Protein AF-A0A165MAW4-F1 (afdb_monomer_lite)

pLDDT: mean 75.44, std 17.98, range [33.66, 92.94]

Sequence (99 aa):
VAMHIKKLKVRPRKSMCSSRCDPFDSSNVSVIAPFETPCGPALQGMLNCMAAKGDVHALDACEGVTQELFDCMRHASIGKQRPRYTINYHLMKLQKLLK

Secondary structure (DSSP, 8-state):
-----S-----------SS---S---S------TTS-TTHHHHHHHHHHHHHHT-TT-SGGGHHHHHHHHHHHHH---PPPPPPP-HHHHHHHHHHH--

Radius of gyration: 21.62 Å; chains: 1; bounding box: 30×36×63 Å

Organism: NCBI:txid1314783

Foldseek 3Di:
DDDDDPAQADDDDQDQDPDDPDDDDDPDPPPDGLPCPQLNVLVVLQVVQCVVVVHPPPCVSSVVSVVVSVVSVVPPDNDDRDDGDPVSVVRRVVVVVVD

Structure (mmCIF, N/CA/C/O backbone):
data_AF-A0A165MAW4-F1
#
_entry.id   AF-A0A165MAW4-F1
#
loop_
_atom_site.group_PDB
_atom_site.id
_atom_site.type_symbol
_atom_site.label_atom_id
_atom_site.label_alt_id
_atom_site.label_comp_id
_atom_site.label_asym_id
_atom_site.label_entity_id
_atom_site.label_seq_id
_atom_site.pdbx_PDB_ins_code
_atom_site.Cartn_x
_atom_site.Cartn_y
_atom_site.Cartn_z
_atom_site.occupancy
_atom_site.B_iso_or_equiv
_atom_site.auth_seq_id
_atom_site.auth_comp_id
_atom_site.auth_asym_id
_atom_site.auth_atom_id
_atom_site.pdbx_PDB_model_num
ATOM 1 N N . VAL A 1 1 ? -2.993 23.117 36.952 1.00 47.25 1 VAL A N 1
ATOM 2 C CA . VAL A 1 1 ? -4.282 22.830 36.275 1.00 47.25 1 VAL A CA 1
ATOM 3 C C . VAL A 1 1 ? -4.368 21.330 36.043 1.00 47.25 1 VAL A C 1
ATOM 5 O O . VAL A 1 1 ? -3.572 20.809 35.274 1.00 47.25 1 VAL A O 1
ATOM 8 N N . ALA A 1 2 ? -5.246 20.619 36.754 1.00 61.50 2 ALA A N 1
ATOM 9 C CA . ALA A 1 2 ? -5.435 19.183 36.543 1.00 61.50 2 ALA A CA 1
ATOM 10 C C . ALA A 1 2 ? -6.275 18.966 35.274 1.00 61.50 2 ALA A C 1
ATOM 12 O O . ALA A 1 2 ? -7.396 19.467 35.175 1.00 61.50 2 ALA A O 1
ATOM 13 N N . MET A 1 3 ? -5.731 18.261 34.280 1.00 73.06 3 MET A N 1
ATOM 14 C CA . MET A 1 3 ? -6.479 17.940 33.064 1.00 73.06 3 MET A CA 1
ATOM 15 C C . MET A 1 3 ? -7.480 16.814 33.334 1.00 73.06 3 MET A C 1
ATOM 17 O O . MET A 1 3 ? -7.103 15.655 33.484 1.00 73.06 3 MET A O 1
ATOM 21 N N . HIS A 1 4 ? -8.772 17.146 33.346 1.00 76.50 4 HIS A N 1
ATOM 22 C CA . HIS A 1 4 ? -9.854 16.169 33.453 1.00 76.50 4 HIS A CA 1
ATOM 23 C C . HIS A 1 4 ? -10.273 15.657 32.062 1.00 76.50 4 HIS A C 1
ATOM 25 O O . HIS A 1 4 ? -10.984 16.334 31.308 1.00 76.50 4 HIS A O 1
ATOM 31 N N . ILE A 1 5 ? -9.873 14.430 31.718 1.00 80.81 5 ILE A N 1
ATOM 32 C CA . ILE A 1 5 ? -10.264 13.780 30.458 1.00 80.81 5 ILE A CA 1
ATOM 33 C C . ILE A 1 5 ? -11.681 13.203 30.598 1.00 80.81 5 ILE A C 1
ATOM 35 O O . ILE A 1 5 ? -11.909 12.223 31.303 1.00 80.81 5 ILE A O 1
ATOM 39 N N . LYS A 1 6 ? -12.652 13.791 29.882 1.00 81.06 6 LYS A N 1
ATOM 40 C CA . LYS A 1 6 ? -14.074 13.390 29.944 1.00 81.06 6 LYS A CA 1
ATOM 41 C C . LYS A 1 6 ? -14.338 11.989 29.367 1.00 81.06 6 LYS A C 1
ATOM 43 O O . LYS A 1 6 ? -15.173 11.264 29.901 1.00 81.06 6 LYS A O 1
ATOM 48 N N . LYS A 1 7 ? -13.642 11.588 28.295 1.00 83.94 7 LYS A N 1
ATOM 49 C CA . LYS A 1 7 ? -13.761 10.259 27.658 1.00 83.94 7 LYS A CA 1
ATOM 50 C C . LYS A 1 7 ? -12.399 9.782 27.153 1.00 83.94 7 LYS A C 1
ATOM 52 O O . LYS A 1 7 ? -11.867 10.363 26.209 1.00 83.94 7 LYS A O 1
ATOM 57 N N . LEU A 1 8 ? -11.862 8.718 27.747 1.00 88.06 8 LEU A N 1
ATOM 58 C CA . LEU A 1 8 ? -10.615 8.090 27.318 1.00 88.06 8 LEU A CA 1
ATOM 59 C C . LEU A 1 8 ? -10.886 7.239 26.071 1.00 88.06 8 LEU A C 1
ATOM 61 O O . LEU A 1 8 ? -11.416 6.131 26.150 1.00 88.06 8 LEU A O 1
ATOM 65 N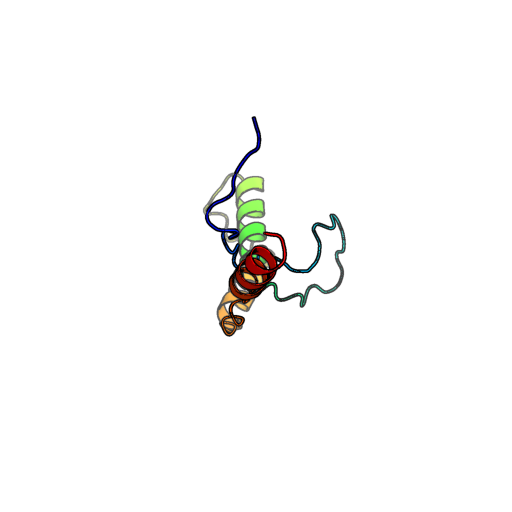 N . LYS A 1 9 ? -10.573 7.792 24.897 1.00 89.19 9 LYS A N 1
ATOM 66 C CA . LYS A 1 9 ? -10.765 7.142 23.598 1.00 89.19 9 LYS A CA 1
ATOM 67 C C . LYS A 1 9 ? -9.596 7.485 22.686 1.00 89.19 9 LYS A C 1
ATOM 69 O O . LYS A 1 9 ? -9.241 8.653 22.556 1.00 89.19 9 LYS A O 1
ATOM 74 N N . VAL A 1 10 ? -9.056 6.489 21.997 1.00 89.94 10 VAL A N 1
ATOM 75 C CA . VAL A 1 10 ? -8.109 6.700 20.898 1.00 89.94 10 VAL A CA 1
ATOM 76 C C . VAL A 1 10 ? -8.857 6.711 19.571 1.00 89.94 10 VAL A C 1
ATOM 78 O O . VAL A 1 10 ? -9.888 6.053 19.411 1.00 89.94 10 VAL A O 1
ATOM 81 N N . ARG A 1 11 ? -8.350 7.451 18.585 1.00 83.50 11 ARG A N 1
ATOM 82 C CA . ARG A 1 11 ? -8.812 7.309 17.200 1.00 83.50 11 ARG A CA 1
ATOM 83 C C . ARG A 1 11 ? -8.211 6.024 16.637 1.00 83.50 11 ARG A C 1
ATOM 85 O O . ARG A 1 11 ? -6.992 5.973 16.485 1.00 83.50 11 ARG A O 1
ATOM 92 N N . PRO A 1 12 ? -9.022 4.995 16.332 1.00 70.25 12 PRO A N 1
ATOM 93 C CA . PRO A 1 12 ? -8.500 3.757 15.802 1.00 70.25 12 PRO A CA 1
ATOM 94 C C . PRO A 1 12 ? -7.841 3.976 14.426 1.00 70.25 12 PRO A C 1
ATOM 96 O O . PRO A 1 12 ? -8.543 4.075 13.420 1.00 70.25 12 PRO A O 1
ATOM 99 N N . ARG A 1 13 ? -6.506 4.018 14.339 1.00 71.50 13 ARG A N 1
ATOM 100 C CA . ARG A 1 13 ? -5.809 3.730 13.077 1.00 71.50 13 ARG A CA 1
ATOM 101 C C . ARG A 1 13 ? -6.105 2.300 12.635 1.00 71.50 13 ARG A C 1
ATOM 103 O O . ARG A 1 13 ? -5.614 1.368 13.262 1.00 71.50 13 ARG A O 1
ATOM 110 N N . LYS A 1 14 ? -6.894 2.104 11.574 1.00 62.69 14 LYS A N 1
ATOM 111 C CA . LYS A 1 14 ? -6.969 0.808 10.865 1.00 62.69 14 LYS A CA 1
ATOM 112 C C . LYS A 1 14 ? -5.528 0.304 10.726 1.00 62.69 14 LYS A C 1
ATOM 114 O O . LYS A 1 14 ? -4.695 1.107 10.324 1.00 62.69 14 LYS A O 1
ATOM 119 N N . SER A 1 15 ? -5.214 -0.913 11.170 1.00 58.34 15 SER A N 1
ATOM 120 C CA . SER A 1 15 ? -3.825 -1.380 11.252 1.00 58.34 15 SER A CA 1
ATOM 121 C C . SER A 1 15 ? -3.159 -1.283 9.875 1.00 58.34 15 SER A C 1
ATOM 123 O O . SER A 1 15 ? -3.368 -2.149 9.028 1.00 58.34 15 SER A O 1
ATOM 125 N N . MET A 1 16 ? -2.405 -0.215 9.638 1.00 55.66 16 MET A N 1
ATOM 126 C CA . MET A 1 16 ? -1.408 -0.139 8.580 1.00 55.66 16 MET A CA 1
ATOM 127 C C . MET A 1 16 ? -0.190 -0.881 9.124 1.00 55.66 16 MET A C 1
ATOM 129 O O . MET A 1 16 ? 0.255 -0.546 10.215 1.00 55.66 16 MET A O 1
ATOM 133 N N . CYS A 1 17 ? 0.247 -1.920 8.411 1.00 50.22 17 CYS A N 1
ATOM 134 C CA . CYS A 1 17 ? 1.453 -2.720 8.651 1.00 50.22 17 CYS A CA 1
ATOM 135 C C . CYS A 1 17 ? 1.764 -3.084 10.113 1.00 50.22 17 CYS A C 1
ATOM 137 O O . CYS A 1 17 ? 2.368 -2.322 10.858 1.00 50.22 17 CYS A O 1
ATOM 139 N N . SER A 1 18 ? 1.440 -4.321 10.502 1.00 47.81 18 SER A N 1
ATOM 140 C CA . SER A 1 18 ? 1.925 -4.903 11.765 1.00 47.81 18 SER A CA 1
ATOM 141 C C . SER A 1 18 ? 3.291 -5.586 11.635 1.00 47.81 18 SER A C 1
ATOM 143 O O . SER A 1 18 ? 3.676 -6.345 12.519 1.00 47.81 18 SER A O 1
ATOM 145 N N . SER A 1 19 ? 4.043 -5.338 10.571 1.00 46.50 19 SER A N 1
ATOM 146 C CA . SER A 1 19 ? 5.415 -5.821 10.489 1.00 46.50 19 SER A CA 1
ATOM 147 C C . SER A 1 19 ? 6.253 -4.843 9.689 1.00 46.50 19 SER A C 1
ATOM 149 O O . SER A 1 19 ? 6.161 -4.801 8.469 1.00 46.50 19 SER A O 1
ATOM 151 N N . ARG A 1 20 ? 7.068 -4.106 10.447 1.00 41.88 20 ARG A N 1
ATOM 152 C CA . ARG A 1 20 ? 8.382 -3.593 10.064 1.00 41.88 20 ARG A CA 1
ATOM 153 C C . ARG A 1 20 ? 8.407 -2.457 9.044 1.00 41.88 20 ARG A C 1
ATOM 155 O O . ARG A 1 20 ? 8.411 -2.650 7.839 1.00 41.88 20 ARG A O 1
ATOM 162 N N . CYS A 1 21 ? 8.591 -1.253 9.581 1.00 33.66 21 CYS A N 1
ATOM 163 C CA . CYS A 1 21 ? 9.594 -0.361 9.019 1.00 33.66 21 CYS A CA 1
ATOM 164 C C . CYS A 1 21 ? 10.969 -1.016 9.254 1.00 33.66 21 CYS A C 1
ATOM 166 O O . CYS A 1 21 ? 11.605 -0.701 10.252 1.00 33.66 21 CYS A O 1
ATOM 168 N N . ASP A 1 22 ? 11.388 -1.952 8.403 1.00 35.72 22 ASP A N 1
ATOM 169 C CA . ASP A 1 22 ? 12.798 -2.337 8.306 1.00 35.72 22 ASP A CA 1
ATOM 170 C C . ASP A 1 22 ? 13.269 -1.966 6.891 1.00 35.72 22 ASP A C 1
ATOM 172 O O . ASP A 1 22 ? 12.678 -2.423 5.909 1.00 35.72 22 ASP A O 1
ATOM 176 N N . PRO A 1 23 ? 14.273 -1.086 6.750 1.00 39.78 23 PRO A N 1
ATOM 177 C CA . PRO A 1 23 ? 14.929 -0.863 5.475 1.00 39.78 23 PRO A CA 1
ATOM 178 C C . PRO A 1 23 ? 15.822 -2.082 5.204 1.00 39.78 23 PRO A C 1
ATOM 180 O O . PRO A 1 23 ? 16.664 -2.398 6.035 1.00 39.78 23 PRO A O 1
ATOM 183 N N . PHE A 1 24 ? 15.649 -2.734 4.050 1.00 43.88 24 PHE A N 1
ATOM 184 C CA . PHE A 1 24 ? 16.376 -3.934 3.598 1.00 43.88 24 PHE A CA 1
ATOM 185 C C . PHE A 1 24 ? 16.000 -5.265 4.276 1.00 43.88 24 PHE A C 1
ATOM 187 O O . PHE A 1 24 ? 16.679 -5.732 5.182 1.00 43.88 24 PHE A O 1
ATOM 194 N N . ASP A 1 25 ? 15.026 -5.977 3.705 1.00 34.44 25 ASP A N 1
ATOM 195 C CA . ASP A 1 25 ? 15.209 -7.418 3.500 1.00 34.44 25 ASP A CA 1
ATOM 196 C C . ASP A 1 25 ? 14.618 -7.811 2.140 1.00 34.44 25 ASP A C 1
ATOM 198 O O . ASP A 1 25 ? 13.435 -7.612 1.865 1.00 34.44 25 ASP A O 1
ATOM 202 N N . SER A 1 26 ? 15.498 -8.270 1.254 1.00 52.16 26 SER A N 1
ATOM 203 C CA . SER A 1 26 ? 15.271 -8.423 -0.184 1.00 52.16 26 SER A CA 1
ATOM 204 C C . SER A 1 26 ? 14.998 -9.871 -0.589 1.00 52.16 26 SER A C 1
ATOM 206 O O . SER A 1 26 ? 15.200 -10.228 -1.747 1.00 52.16 26 SER A O 1
ATOM 208 N N . SER A 1 27 ? 14.552 -10.727 0.330 1.00 48.28 27 SER A N 1
ATOM 209 C CA . SER A 1 27 ? 14.369 -12.148 0.024 1.00 48.28 27 SER A CA 1
ATOM 210 C C . SER A 1 27 ? 13.037 -12.656 0.574 1.00 48.28 27 SER A C 1
ATOM 212 O O . SER A 1 27 ? 12.915 -12.966 1.753 1.00 48.28 27 SER A O 1
ATOM 214 N N . ASN A 1 28 ? 12.044 -12.776 -0.314 1.00 54.94 28 ASN A N 1
ATOM 215 C CA . ASN A 1 28 ? 10.730 -13.408 -0.107 1.00 54.94 28 ASN A CA 1
ATOM 216 C C . ASN A 1 28 ? 9.703 -12.632 0.737 1.00 54.94 28 ASN A C 1
ATOM 218 O O . ASN A 1 28 ? 9.287 -13.063 1.813 1.00 54.94 28 ASN A O 1
ATOM 222 N N . VAL A 1 29 ? 9.177 -11.529 0.195 1.00 46.72 29 VAL A N 1
ATOM 223 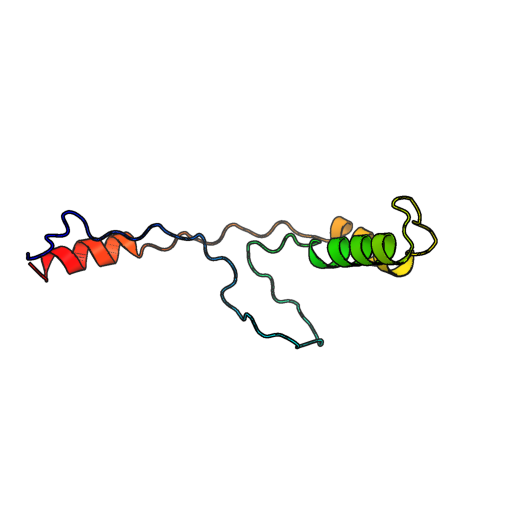C CA . VAL A 1 29 ? 7.980 -10.873 0.746 1.00 46.72 29 VAL A CA 1
ATOM 224 C C . VAL A 1 29 ? 6.717 -11.496 0.148 1.00 46.72 29 VAL A C 1
ATOM 226 O O . VAL A 1 29 ? 6.097 -10.984 -0.775 1.00 46.72 29 VAL A O 1
ATOM 229 N N . SER A 1 30 ? 6.278 -12.599 0.749 1.00 41.97 30 SER A N 1
ATOM 230 C CA . SER A 1 30 ? 4.851 -12.922 0.860 1.00 41.97 30 SER A CA 1
ATOM 231 C C . SER A 1 30 ? 4.314 -12.386 2.195 1.00 41.97 30 SER A C 1
ATOM 233 O O . SER A 1 30 ? 3.669 -13.103 2.961 1.00 41.97 30 SER A O 1
ATOM 235 N N . VAL A 1 31 ? 4.624 -11.124 2.517 1.00 43.00 31 VAL A N 1
ATOM 236 C CA . VAL A 1 31 ? 4.089 -10.428 3.695 1.00 43.00 31 VAL A CA 1
ATOM 237 C C . VAL A 1 31 ? 2.919 -9.579 3.230 1.00 43.00 31 VAL A C 1
ATOM 239 O O . VAL A 1 31 ? 3.057 -8.416 2.876 1.00 43.00 31 VAL A O 1
ATOM 242 N N . ILE A 1 32 ? 1.732 -10.180 3.222 1.00 43.22 32 ILE A N 1
ATOM 243 C CA . ILE A 1 32 ? 0.493 -9.472 2.905 1.00 43.22 32 ILE A CA 1
ATOM 244 C C . ILE A 1 32 ? 0.134 -8.583 4.105 1.00 43.22 32 ILE A C 1
ATOM 246 O O . ILE A 1 32 ? -0.579 -8.979 5.042 1.00 43.22 32 ILE A O 1
ATOM 250 N N . ALA A 1 33 ? 0.643 -7.353 4.087 1.00 46.06 33 ALA A N 1
ATOM 251 C CA . ALA A 1 33 ? 0.061 -6.261 4.845 1.00 46.06 33 ALA A CA 1
ATOM 252 C C . ALA A 1 33 ? -1.358 -5.984 4.301 1.00 46.06 33 ALA A C 1
ATOM 254 O O . ALA A 1 33 ? -1.566 -5.929 3.095 1.00 46.06 33 ALA A O 1
ATOM 255 N N . PRO A 1 34 ? -2.375 -5.783 5.158 1.00 46.91 34 PRO A N 1
ATOM 256 C CA . PRO A 1 34 ? -3.785 -5.732 4.746 1.00 46.91 34 PRO A CA 1
ATOM 257 C C . PRO A 1 34 ? -4.189 -4.445 3.999 1.00 46.91 34 PRO A C 1
ATOM 259 O O . PRO A 1 34 ? -5.373 -4.234 3.752 1.00 46.91 34 PRO A O 1
ATOM 262 N N . PHE A 1 35 ? -3.227 -3.570 3.693 1.00 48.59 35 PHE A N 1
ATOM 263 C CA . PHE A 1 35 ? -3.424 -2.315 2.963 1.00 48.59 35 PHE A CA 1
ATOM 264 C C . PHE A 1 35 ? -2.350 -2.056 1.907 1.00 48.59 35 PHE A C 1
ATOM 266 O O . PHE A 1 35 ? -2.410 -1.020 1.249 1.00 48.59 35 PHE A O 1
ATOM 273 N N . GLU A 1 36 ? -1.386 -2.959 1.736 1.00 59.31 36 GLU A N 1
ATOM 274 C CA . GLU A 1 36 ? -0.523 -2.883 0.567 1.00 59.31 36 GLU A CA 1
ATOM 275 C C . GLU A 1 36 ? -1.384 -3.346 -0.600 1.00 59.31 36 GLU A C 1
ATOM 277 O O . GLU A 1 36 ? -1.932 -4.453 -0.587 1.00 59.31 36 GLU A O 1
ATOM 282 N N . THR A 1 37 ? -1.651 -2.439 -1.540 1.00 70.75 37 THR A N 1
ATOM 283 C CA . THR A 1 37 ? -2.329 -2.827 -2.771 1.00 70.75 37 THR A CA 1
ATOM 284 C C . THR A 1 37 ? -1.519 -3.979 -3.353 1.00 70.75 37 THR A C 1
ATOM 286 O O . THR A 1 37 ? -0.294 -3.872 -3.408 1.00 70.75 37 THR A O 1
ATOM 289 N N . PRO A 1 38 ? -2.153 -5.095 -3.745 1.00 78.19 38 PRO A N 1
ATOM 290 C CA . PRO A 1 38 ? -1.424 -6.318 -4.080 1.00 78.19 38 PRO A CA 1
ATOM 291 C C . PRO A 1 38 ? -0.368 -6.081 -5.167 1.00 78.19 38 PRO A C 1
ATOM 293 O O . PRO A 1 38 ? 0.670 -6.726 -5.160 1.00 78.19 38 PRO A O 1
ATOM 296 N N . CYS A 1 39 ? -0.601 -5.089 -6.031 1.00 88.25 39 CYS A N 1
ATOM 297 C CA . CYS A 1 39 ? 0.304 -4.690 -7.105 1.00 88.25 39 CYS A CA 1
ATOM 298 C C . CYS A 1 39 ? 0.972 -3.328 -6.899 1.00 88.25 39 CYS A C 1
ATOM 300 O O . CYS A 1 39 ? 1.533 -2.778 -7.839 1.00 88.25 39 CYS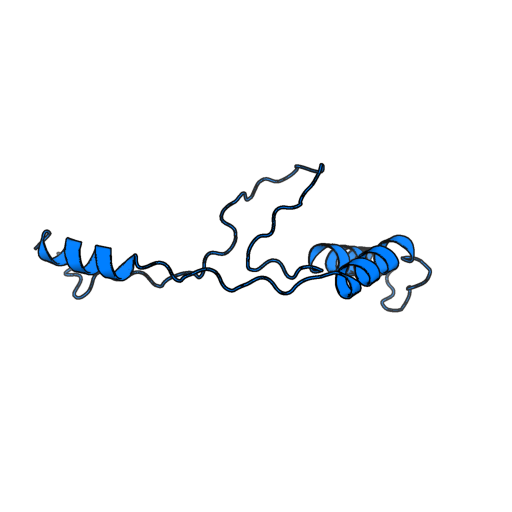 A O 1
ATOM 302 N N . GLY A 1 40 ? 0.922 -2.772 -5.686 1.00 86.62 40 GLY A N 1
ATOM 303 C CA . GLY A 1 40 ? 1.590 -1.519 -5.333 1.00 86.62 40 GLY A CA 1
ATOM 304 C C . GLY A 1 40 ? 3.099 -1.546 -5.599 1.00 86.62 40 GLY A C 1
ATOM 305 O O . GLY A 1 40 ? 3.578 -0.649 -6.291 1.00 86.62 40 GLY A O 1
ATOM 306 N N . PRO A 1 41 ? 3.837 -2.577 -5.145 1.00 87.38 41 PRO A N 1
ATOM 307 C CA . PRO A 1 41 ? 5.279 -2.671 -5.379 1.00 87.38 41 PRO A CA 1
ATOM 308 C C . PRO A 1 41 ? 5.647 -2.801 -6.864 1.00 87.38 41 PRO A C 1
ATOM 310 O O . PRO A 1 41 ? 6.503 -2.064 -7.348 1.00 87.38 41 PRO A O 1
ATOM 313 N N . ALA A 1 42 ? 4.956 -3.673 -7.609 1.00 88.06 42 ALA A N 1
ATOM 314 C CA . ALA A 1 42 ? 5.188 -3.853 -9.046 1.00 88.06 42 ALA A CA 1
ATOM 315 C C . ALA A 1 42 ? 4.867 -2.574 -9.843 1.00 88.06 42 ALA A C 1
ATOM 317 O O . ALA A 1 42 ? 5.610 -2.178 -10.741 1.00 88.06 42 ALA A O 1
ATOM 318 N N . LEU A 1 43 ? 3.803 -1.860 -9.459 1.00 90.19 43 LEU A N 1
ATOM 319 C CA . LEU A 1 43 ? 3.451 -0.575 -10.060 1.00 90.19 43 LEU A CA 1
ATOM 320 C C . LEU A 1 43 ? 4.509 0.490 -9.759 1.00 90.19 43 LEU A C 1
ATOM 322 O O . LEU A 1 43 ? 4.899 1.237 -10.652 1.00 90.19 43 LEU A O 1
ATOM 326 N N . GLN A 1 44 ? 4.999 0.557 -8.521 1.00 90.75 44 GLN A N 1
ATOM 327 C CA . GLN A 1 44 ? 6.074 1.474 -8.153 1.00 90.75 44 GLN A CA 1
ATOM 328 C C . GLN A 1 44 ? 7.356 1.177 -8.941 1.00 90.75 44 GLN A C 1
ATOM 330 O O . GLN A 1 44 ? 8.015 2.111 -9.396 1.00 90.75 44 GLN A O 1
ATOM 335 N N . GLY A 1 45 ? 7.678 -0.099 -9.165 1.00 90.12 45 GLY A N 1
ATOM 336 C CA . GLY A 1 45 ? 8.776 -0.506 -10.042 1.00 90.12 45 GLY A CA 1
ATOM 337 C C . GLY A 1 45 ? 8.621 0.047 -11.461 1.00 90.12 45 GLY A C 1
ATOM 338 O O . GLY A 1 45 ? 9.553 0.650 -11.995 1.00 90.12 45 GLY A O 1
ATOM 339 N N . MET A 1 46 ? 7.432 -0.094 -12.052 1.00 90.81 46 MET A N 1
ATOM 340 C CA . MET A 1 46 ? 7.145 0.423 -13.394 1.00 90.81 46 MET A CA 1
ATOM 341 C C . MET A 1 46 ? 7.284 1.953 -13.446 1.00 90.81 46 MET A C 1
ATOM 343 O O . MET A 1 46 ? 7.925 2.488 -14.351 1.00 90.81 46 MET A O 1
ATOM 347 N N . LEU A 1 47 ? 6.742 2.660 -12.448 1.00 91.25 47 LEU A N 1
ATOM 348 C CA . LEU A 1 47 ? 6.856 4.119 -12.333 1.00 91.25 47 LEU A CA 1
ATOM 349 C C . LEU A 1 47 ? 8.315 4.571 -12.201 1.00 91.25 47 LEU A C 1
ATOM 351 O O . LEU A 1 47 ? 8.714 5.543 -12.840 1.00 91.25 47 LEU A O 1
ATOM 355 N N . ASN A 1 48 ? 9.125 3.850 -11.424 1.00 91.56 48 ASN A N 1
ATOM 356 C CA . ASN A 1 48 ? 10.550 4.137 -11.281 1.00 91.56 48 ASN A CA 1
ATOM 357 C C . ASN A 1 48 ? 11.303 3.942 -12.604 1.00 91.56 48 ASN A C 1
ATOM 359 O O . ASN A 1 48 ? 12.178 4.742 -12.929 1.00 91.56 48 ASN A O 1
ATOM 363 N N . CYS A 1 49 ? 10.954 2.916 -13.385 1.00 92.12 49 CYS A N 1
ATOM 364 C CA . CYS A 1 49 ? 11.562 2.684 -14.692 1.00 92.12 49 CYS A CA 1
ATOM 365 C C . CYS A 1 49 ? 11.204 3.791 -15.700 1.00 92.12 49 CYS A C 1
ATOM 367 O O . CYS A 1 49 ? 12.093 4.336 -16.357 1.00 92.12 49 CYS A O 1
ATOM 369 N N . MET A 1 50 ? 9.934 4.206 -15.751 1.00 92.19 50 MET A N 1
ATOM 370 C CA . MET A 1 50 ? 9.498 5.336 -16.585 1.00 92.19 50 MET A CA 1
ATOM 371 C C . MET A 1 50 ? 10.166 6.650 -16.160 1.00 92.19 50 MET A C 1
ATOM 373 O O . MET A 1 50 ? 10.618 7.422 -17.004 1.00 92.19 50 MET A O 1
ATOM 377 N N . ALA A 1 51 ? 10.320 6.875 -14.851 1.00 92.94 51 ALA A N 1
ATOM 378 C CA . ALA A 1 51 ? 11.040 8.031 -14.326 1.00 92.94 51 ALA A CA 1
ATOM 379 C C . ALA A 1 51 ? 12.531 8.011 -14.706 1.00 92.94 51 ALA A C 1
ATOM 381 O O . ALA A 1 51 ? 13.074 9.043 -15.090 1.00 92.94 51 ALA A O 1
ATOM 382 N N . ALA A 1 52 ? 13.183 6.845 -14.652 1.00 91.62 52 ALA A N 1
ATOM 383 C CA . ALA A 1 52 ? 14.585 6.691 -15.043 1.00 91.62 52 ALA A CA 1
ATOM 384 C C . ALA A 1 52 ? 14.812 6.899 -16.551 1.00 91.62 52 ALA A C 1
ATOM 386 O O . ALA A 1 52 ? 15.880 7.357 -16.953 1.00 91.62 52 ALA A O 1
ATOM 387 N N . LYS A 1 53 ? 13.820 6.569 -17.387 1.00 90.56 53 LYS A N 1
ATOM 388 C CA . LYS A 1 53 ? 13.861 6.794 -18.841 1.00 90.56 53 LYS A CA 1
ATOM 389 C C . LYS A 1 53 ? 13.420 8.201 -19.248 1.00 90.56 53 LYS A C 1
ATOM 391 O O . LYS A 1 53 ? 13.776 8.642 -20.335 1.00 90.56 53 LYS A O 1
ATOM 396 N N . GLY A 1 54 ? 12.693 8.903 -18.379 1.00 88.75 54 GLY A N 1
ATOM 397 C CA . GLY A 1 54 ? 12.159 10.237 -18.651 1.00 88.75 54 GLY A CA 1
ATOM 398 C C . GLY A 1 54 ? 10.947 10.239 -19.585 1.00 88.75 54 GLY A C 1
ATOM 399 O O . GLY A 1 54 ? 10.603 11.290 -20.117 1.00 88.75 54 GLY A O 1
ATOM 400 N N . ASP A 1 55 ? 10.303 9.088 -19.783 1.00 86.31 55 ASP A N 1
ATOM 401 C CA . ASP A 1 55 ? 9.157 8.936 -20.677 1.00 86.31 55 ASP A CA 1
ATOM 402 C C . ASP A 1 55 ? 8.102 8.019 -20.043 1.00 86.31 55 ASP A C 1
ATOM 404 O O . ASP A 1 55 ? 8.395 6.917 -19.574 1.00 86.31 55 ASP A O 1
ATOM 408 N N . VAL A 1 56 ? 6.858 8.499 -20.023 1.00 83.62 56 VAL A N 1
ATOM 409 C CA . VAL A 1 56 ? 5.690 7.812 -19.450 1.00 83.62 56 VAL A CA 1
ATOM 410 C C . VAL A 1 56 ? 5.140 6.753 -20.417 1.00 83.62 56 VAL A C 1
ATOM 412 O O . VAL A 1 56 ? 4.351 5.898 -20.021 1.00 83.62 56 VAL A O 1
ATOM 415 N N . HIS A 1 57 ? 5.568 6.775 -21.682 1.00 84.62 57 HIS A N 1
ATOM 416 C CA . HIS A 1 57 ? 5.140 5.829 -22.712 1.00 84.62 57 HIS A CA 1
ATOM 417 C C . HIS A 1 57 ? 6.196 4.772 -23.062 1.00 84.62 57 HIS A C 1
ATOM 419 O O . HIS A 1 57 ? 5.964 3.950 -23.948 1.00 84.62 57 HIS A O 1
ATOM 425 N N . ALA A 1 58 ? 7.323 4.730 -22.346 1.00 82.12 58 ALA A N 1
ATOM 426 C CA . ALA A 1 58 ? 8.402 3.772 -22.579 1.00 82.12 58 ALA A CA 1
ATOM 427 C C . ALA A 1 58 ? 8.085 2.366 -22.025 1.00 82.12 58 ALA A C 1
ATOM 429 O O . ALA A 1 58 ? 8.770 1.860 -21.136 1.00 82.12 58 ALA A O 1
ATOM 430 N N . LEU A 1 59 ? 7.041 1.726 -22.561 1.00 83.12 59 LEU A N 1
ATOM 431 C CA . LEU A 1 59 ? 6.633 0.364 -22.195 1.00 83.12 59 LEU A CA 1
ATOM 432 C C . LEU A 1 59 ? 7.697 -0.670 -22.584 1.00 83.12 59 LEU A C 1
ATOM 434 O O . LEU A 1 59 ? 8.032 -1.533 -21.776 1.00 83.12 59 LEU A O 1
ATOM 438 N N . ASP A 1 60 ? 8.285 -0.520 -23.771 1.00 86.12 60 ASP A N 1
ATOM 439 C CA . ASP A 1 60 ? 9.281 -1.456 -24.309 1.00 86.12 60 ASP A CA 1
ATOM 440 C C . ASP A 1 60 ? 10.601 -1.405 -23.526 1.00 86.12 60 ASP A C 1
ATOM 442 O O . ASP A 1 60 ? 11.283 -2.408 -23.341 1.00 86.12 60 ASP A O 1
ATOM 446 N N . ALA A 1 61 ? 10.960 -0.231 -22.999 1.00 86.88 61 ALA A N 1
ATOM 447 C CA . ALA A 1 61 ? 12.179 -0.060 -22.210 1.00 86.88 61 ALA A CA 1
ATOM 448 C C . ALA A 1 61 ? 12.059 -0.622 -20.781 1.00 86.88 61 ALA A C 1
ATOM 450 O O . ALA A 1 61 ? 13.072 -0.745 -20.089 1.00 86.88 61 ALA A O 1
ATOM 451 N N . CYS A 1 62 ? 10.834 -0.928 -20.347 1.00 90.00 62 CYS A N 1
ATOM 452 C CA . CYS A 1 62 ? 10.488 -1.377 -19.003 1.00 90.00 62 CYS A CA 1
ATOM 453 C C . CYS A 1 62 ? 9.770 -2.739 -19.011 1.00 90.00 62 CYS A C 1
ATOM 455 O O . CYS A 1 62 ? 9.110 -3.075 -18.028 1.00 90.00 62 CYS A O 1
ATOM 457 N N . GLU A 1 63 ? 9.910 -3.522 -20.089 1.00 89.88 63 GLU A N 1
ATOM 458 C CA . GLU A 1 63 ? 9.143 -4.749 -20.349 1.00 89.88 63 GLU A CA 1
ATOM 459 C C . GLU A 1 63 ? 9.175 -5.761 -19.190 1.00 89.88 63 GLU A C 1
ATOM 461 O O . GLU A 1 63 ? 8.143 -6.300 -18.800 1.00 89.88 63 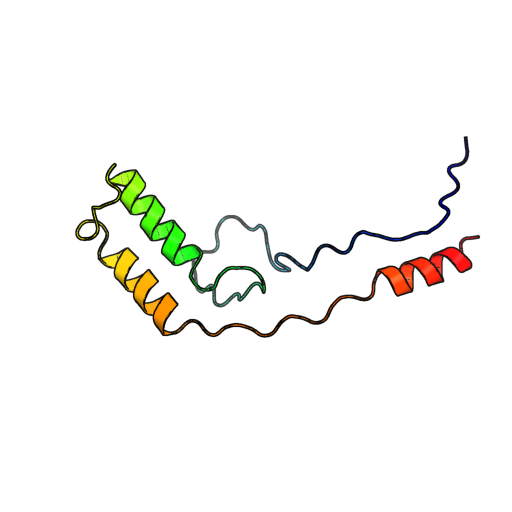GLU A O 1
ATOM 466 N N . GLY A 1 64 ? 10.341 -5.982 -18.575 1.00 89.00 64 GLY A N 1
ATOM 467 C CA . GLY A 1 64 ? 10.447 -6.916 -17.448 1.00 89.00 64 GLY A CA 1
ATOM 468 C C . GLY A 1 64 ? 9.570 -6.511 -16.258 1.00 89.00 64 GLY A C 1
ATOM 469 O O . GLY A 1 64 ? 8.867 -7.336 -15.683 1.00 89.00 64 GLY A O 1
ATOM 470 N N . VAL A 1 65 ? 9.533 -5.216 -15.934 1.00 89.94 65 VAL A N 1
ATOM 471 C CA . VAL A 1 65 ? 8.762 -4.700 -14.792 1.00 89.94 65 VAL A CA 1
ATOM 472 C C . VAL A 1 65 ? 7.271 -4.578 -15.129 1.00 89.94 65 VAL A C 1
ATOM 474 O O . VAL A 1 65 ? 6.414 -4.714 -14.252 1.00 89.94 65 VAL A O 1
ATOM 477 N N . THR A 1 66 ? 6.926 -4.348 -16.400 1.00 89.56 66 THR A N 1
ATOM 478 C CA . THR A 1 66 ? 5.523 -4.326 -16.842 1.00 89.56 66 THR A CA 1
ATOM 479 C C . THR A 1 66 ? 4.908 -5.725 -16.848 1.00 89.56 66 THR A C 1
ATOM 481 O O . THR A 1 66 ? 3.742 -5.858 -16.469 1.00 89.56 66 THR A O 1
ATOM 484 N N . GLN A 1 67 ? 5.674 -6.765 -17.194 1.00 91.56 67 GLN A N 1
ATOM 485 C CA . GLN A 1 67 ? 5.227 -8.160 -17.101 1.00 91.56 67 GLN A CA 1
ATOM 486 C C . GLN A 1 67 ? 4.936 -8.562 -15.649 1.00 91.56 67 GLN A C 1
ATOM 488 O O . GLN A 1 67 ? 3.861 -9.088 -15.367 1.00 91.56 67 GLN A O 1
ATOM 493 N N . GLU A 1 68 ? 5.813 -8.212 -14.706 1.00 89.50 68 GLU A N 1
ATOM 494 C CA . GLU A 1 68 ? 5.585 -8.464 -13.274 1.00 89.50 68 GLU A CA 1
ATOM 495 C C . GLU A 1 68 ? 4.314 -7.775 -12.749 1.00 89.50 68 GLU A C 1
ATOM 497 O O . GLU A 1 68 ? 3.534 -8.361 -11.988 1.00 89.50 68 GLU A O 1
ATOM 502 N N . LEU A 1 69 ? 4.062 -6.533 -13.177 1.00 89.56 69 LEU A N 1
ATOM 503 C CA . LEU A 1 69 ? 2.831 -5.820 -12.839 1.00 89.56 69 LEU A CA 1
ATOM 504 C C . LEU A 1 69 ? 1.598 -6.499 -13.446 1.00 89.56 69 LEU A C 1
ATOM 506 O O . LEU A 1 69 ? 0.574 -6.634 -12.768 1.00 89.56 69 LEU A O 1
ATOM 510 N N . PHE A 1 70 ? 1.684 -6.927 -14.704 1.00 91.62 70 PHE A N 1
ATOM 511 C CA . PHE A 1 70 ? 0.601 -7.635 -15.380 1.00 91.62 70 PHE A CA 1
ATOM 512 C C . PHE A 1 70 ? 0.268 -8.954 -14.676 1.00 91.62 70 PHE A C 1
ATOM 514 O O . PHE A 1 70 ? -0.901 -9.211 -14.371 1.00 91.62 70 PHE A O 1
ATOM 521 N N . ASP A 1 71 ? 1.284 -9.745 -14.340 1.00 91.69 71 ASP A N 1
ATOM 522 C CA . ASP A 1 71 ? 1.119 -11.005 -13.620 1.00 91.69 71 ASP A CA 1
ATOM 523 C C . ASP A 1 71 ? 0.530 -10.784 -12.232 1.00 91.69 71 ASP A C 1
ATOM 525 O O . ASP A 1 71 ? -0.374 -11.523 -11.823 1.00 91.69 71 ASP A O 1
ATOM 529 N N . CYS A 1 72 ? 0.953 -9.729 -11.536 1.00 88.69 72 CYS A N 1
ATOM 530 C CA . CYS A 1 72 ? 0.330 -9.353 -10.280 1.00 88.69 72 CYS A CA 1
ATOM 531 C C . CYS A 1 72 ? -1.155 -9.031 -10.463 1.00 88.69 72 CYS A C 1
ATOM 533 O O . CYS A 1 72 ? -1.991 -9.595 -9.761 1.00 88.69 72 CYS A O 1
ATOM 535 N N . MET A 1 73 ? -1.519 -8.156 -11.404 1.00 88.75 73 MET A N 1
ATOM 536 C CA . MET A 1 73 ? -2.920 -7.756 -11.589 1.00 88.75 73 MET A CA 1
ATOM 537 C C . MET A 1 73 ? -3.804 -8.932 -12.007 1.00 88.75 73 MET A C 1
ATOM 539 O O . MET A 1 73 ? -4.982 -8.974 -11.652 1.00 88.75 73 MET A O 1
ATOM 543 N N . ARG A 1 74 ? -3.229 -9.901 -12.723 1.00 89.75 74 ARG A N 1
ATOM 544 C CA . ARG A 1 74 ? -3.919 -11.113 -13.161 1.00 89.75 74 ARG A CA 1
ATOM 545 C C . ARG A 1 74 ? -4.188 -12.095 -12.018 1.00 89.75 74 ARG A C 1
ATOM 547 O O . ARG A 1 74 ? -5.242 -12.727 -12.012 1.00 89.75 74 ARG A O 1
ATOM 554 N N . HIS A 1 75 ? -3.263 -12.229 -11.068 1.00 84.56 75 HIS A N 1
ATOM 555 C CA . HIS A 1 75 ? -3.340 -13.239 -10.001 1.00 84.56 75 HIS A CA 1
ATOM 556 C C . HIS A 1 75 ?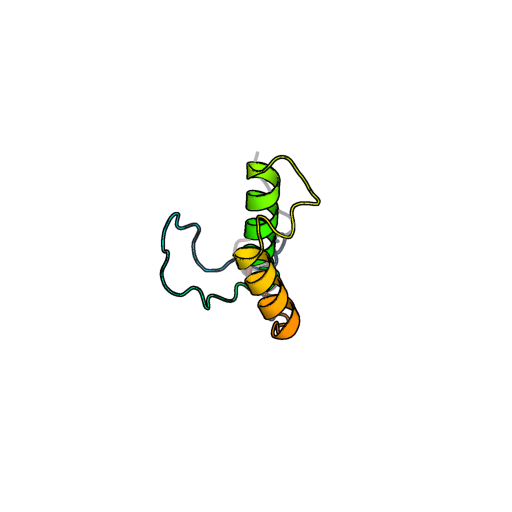 -3.678 -12.667 -8.616 1.00 84.56 75 HIS A C 1
ATOM 558 O O . HIS A 1 75 ? -3.918 -13.427 -7.674 1.00 84.56 75 HIS A O 1
ATOM 564 N N . ALA A 1 76 ? -3.711 -11.343 -8.461 1.00 81.56 76 ALA A N 1
ATOM 565 C CA . ALA A 1 76 ? -3.965 -10.687 -7.188 1.00 81.56 76 ALA A CA 1
ATOM 566 C C . ALA A 1 76 ? -5.360 -11.027 -6.644 1.00 81.56 76 ALA A C 1
ATOM 568 O O . ALA A 1 76 ? -6.389 -10.615 -7.178 1.00 81.56 76 ALA A O 1
ATOM 569 N N . SER A 1 77 ? -5.395 -11.734 -5.513 1.00 70.88 77 SER A N 1
ATOM 570 C CA . SER A 1 77 ? -6.632 -11.961 -4.768 1.00 70.88 77 SER A CA 1
ATOM 571 C C . SER A 1 77 ? -6.934 -10.781 -3.840 1.00 70.88 77 SER A C 1
ATOM 573 O O . SER A 1 77 ? -6.062 -10.265 -3.137 1.00 70.88 77 SER A O 1
ATOM 575 N N . ILE A 1 78 ? -8.194 -10.341 -3.817 1.00 71.31 78 ILE A N 1
ATOM 576 C CA . ILE A 1 78 ? -8.647 -9.294 -2.897 1.00 71.31 78 ILE A CA 1
ATOM 577 C C . ILE A 1 78 ? -8.775 -9.916 -1.502 1.00 71.31 78 ILE A C 1
ATOM 579 O O . ILE A 1 78 ? -9.676 -10.712 -1.231 1.00 71.31 78 ILE A O 1
ATOM 583 N N . GLY A 1 79 ? -7.847 -9.563 -0.610 1.00 64.62 79 GLY A N 1
ATOM 584 C CA . GLY A 1 79 ? -7.829 -10.048 0.767 1.00 64.62 79 GLY A CA 1
ATOM 585 C C . GLY A 1 79 ? -9.078 -9.646 1.563 1.00 64.62 79 GLY A C 1
ATOM 586 O O . GLY A 1 79 ? -9.672 -8.585 1.360 1.00 64.62 79 GLY A O 1
ATOM 587 N N . LYS A 1 80 ? -9.476 -10.492 2.521 1.00 64.75 80 LYS A N 1
ATOM 588 C CA . LYS A 1 80 ? -10.588 -10.193 3.438 1.00 64.75 80 LYS A CA 1
ATOM 589 C C . LYS A 1 80 ? -10.201 -9.067 4.403 1.00 64.75 80 LYS A C 1
ATOM 591 O O . LYS A 1 80 ? -9.084 -9.024 4.919 1.00 64.75 80 LYS A O 1
ATOM 596 N N . GLN A 1 81 ? -11.153 -8.180 4.695 1.00 65.00 81 GLN A N 1
ATOM 597 C CA . GLN A 1 81 ? -10.979 -7.122 5.693 1.00 65.00 81 GLN A CA 1
ATOM 598 C C . GLN A 1 81 ? -10.672 -7.733 7.067 1.00 65.00 81 GLN A C 1
ATOM 600 O O . GLN A 1 81 ? -11.409 -8.595 7.548 1.00 65.00 81 GLN A O 1
ATOM 605 N N . ARG A 1 82 ? -9.593 -7.274 7.716 1.00 69.75 82 ARG A N 1
ATOM 606 C CA . ARG A 1 82 ? -9.259 -7.708 9.081 1.00 69.75 82 ARG A CA 1
ATOM 607 C C . ARG A 1 82 ? -10.310 -7.202 10.080 1.00 69.75 82 ARG A C 1
ATOM 609 O O . ARG A 1 82 ? -10.824 -6.088 9.914 1.00 69.75 82 ARG A O 1
ATOM 616 N N . PRO A 1 83 ? -10.616 -7.977 11.135 1.00 74.69 83 PRO A N 1
ATOM 617 C CA . PRO A 1 83 ? -11.551 -7.546 12.166 1.00 74.69 83 PRO A CA 1
ATOM 618 C C . PRO A 1 83 ? -11.069 -6.253 12.836 1.00 74.69 83 PRO A C 1
ATOM 620 O O . PRO A 1 83 ? -9.873 -6.020 13.024 1.00 74.69 83 PRO A O 1
ATOM 623 N N . ARG A 1 84 ? -12.017 -5.379 13.188 1.00 74.94 84 ARG A N 1
ATOM 624 C CA . ARG A 1 84 ? -11.715 -4.119 13.878 1.00 74.94 84 ARG A CA 1
ATOM 625 C C . ARG A 1 84 ? -11.294 -4.406 15.313 1.00 74.94 84 ARG A C 1
ATOM 627 O O . ARG A 1 84 ? -11.940 -5.174 16.015 1.00 74.94 84 ARG A O 1
ATOM 634 N N . TYR A 1 85 ? -10.248 -3.730 15.765 1.00 81.31 85 TYR A N 1
ATOM 635 C CA . TYR A 1 85 ? -9.820 -3.819 17.153 1.00 81.31 85 TYR A CA 1
ATOM 636 C C . TYR A 1 85 ? -10.741 -3.022 18.082 1.00 81.31 85 TYR A C 1
ATOM 638 O O . TYR A 1 85 ? -11.239 -1.940 17.752 1.00 81.31 85 TYR A O 1
ATOM 646 N N . THR A 1 86 ? -10.921 -3.546 19.290 1.00 88.94 86 THR A N 1
ATOM 647 C CA . THR A 1 86 ? -11.862 -3.052 20.303 1.00 88.94 86 THR A CA 1
ATOM 648 C C . THR A 1 86 ? -11.185 -2.209 21.390 1.00 88.94 86 THR A C 1
ATOM 650 O O . THR A 1 86 ? -11.750 -2.018 22.459 1.00 88.94 86 THR A O 1
ATOM 653 N N . ILE A 1 87 ? -10.000 -1.635 21.147 1.00 89.62 87 ILE A N 1
ATOM 654 C CA . ILE A 1 87 ? -9.214 -0.898 22.165 1.00 89.62 87 ILE A CA 1
ATOM 655 C C . ILE A 1 87 ? -10.019 0.166 22.936 1.00 89.62 87 ILE A C 1
ATOM 657 O O . ILE A 1 87 ? -9.885 0.302 24.147 1.00 89.62 87 ILE A O 1
ATOM 661 N N . ASN A 1 88 ? -10.925 0.876 22.260 1.00 90.69 88 ASN A N 1
ATOM 662 C CA . ASN A 1 88 ? -11.752 1.912 22.882 1.00 90.69 88 ASN A CA 1
ATOM 663 C C . ASN A 1 88 ? -12.748 1.366 23.909 1.00 90.69 88 ASN A C 1
ATOM 665 O O . ASN A 1 88 ? -13.099 2.077 24.847 1.00 90.69 88 ASN A O 1
ATOM 669 N N . TYR A 1 89 ? -13.180 0.115 23.752 1.00 90.94 89 TYR A N 1
ATOM 670 C CA . TYR A 1 89 ? -13.988 -0.566 24.756 1.00 90.94 89 TYR A CA 1
ATOM 671 C C . TYR A 1 89 ? -13.181 -0.770 26.046 1.00 90.94 89 TYR A C 1
ATOM 673 O O . TYR A 1 89 ? -13.655 -0.439 27.134 1.00 90.94 89 TYR A O 1
ATOM 681 N N . HIS A 1 90 ? -11.930 -1.224 25.923 1.00 92.00 90 HIS A N 1
ATOM 682 C CA . HIS A 1 90 ? -11.044 -1.447 27.067 1.00 92.00 90 HIS A CA 1
ATOM 683 C C . HIS A 1 90 ? -10.660 -0.138 27.771 1.00 92.00 90 HIS A C 1
ATOM 685 O O . HIS A 1 90 ? -10.733 -0.061 28.997 1.00 92.00 90 HIS A O 1
ATOM 691 N N . LEU A 1 91 ? -10.340 0.918 27.016 1.00 92.19 91 LEU A N 1
ATOM 692 C CA . LEU A 1 91 ? -9.993 2.232 27.574 1.00 92.19 91 LEU A CA 1
ATOM 693 C C . LEU A 1 91 ? -11.142 2.865 28.364 1.00 92.19 91 LEU A C 1
ATOM 695 O O . LEU A 1 91 ? -10.934 3.396 29.453 1.00 92.19 91 LEU A O 1
ATOM 699 N N . MET A 1 92 ? -12.371 2.760 27.858 1.00 90.50 92 MET A N 1
ATOM 700 C CA . MET A 1 92 ? -13.546 3.264 28.566 1.00 90.50 92 MET A CA 1
ATOM 701 C C . MET A 1 92 ? -13.792 2.505 29.879 1.00 90.50 92 MET A C 1
ATOM 703 O O . MET A 1 92 ? -14.234 3.102 30.861 1.00 90.50 92 MET A O 1
ATOM 707 N N . LYS A 1 93 ? -13.502 1.197 29.914 1.00 91.62 93 LYS A N 1
ATOM 708 C CA . LYS A 1 93 ? -13.601 0.393 31.140 1.00 91.62 93 LYS A CA 1
ATOM 709 C C . LYS A 1 93 ? -12.531 0.800 32.157 1.00 91.62 93 LYS A C 1
ATOM 711 O O . LYS A 1 93 ? -12.870 1.015 33.315 1.00 91.62 93 LYS A O 1
ATOM 716 N N . LEU A 1 94 ? -11.285 0.985 31.715 1.00 91.25 94 LEU A N 1
ATOM 717 C CA . LEU A 1 94 ? -10.178 1.467 32.552 1.00 91.25 94 LEU A CA 1
ATOM 718 C C . LEU A 1 94 ? -10.459 2.850 33.148 1.00 91.25 94 LEU A C 1
ATOM 720 O O . LEU A 1 94 ? -10.230 3.062 34.332 1.00 91.25 94 LEU A O 1
ATOM 724 N N . GLN A 1 95 ? -11.041 3.770 32.377 1.00 89.56 95 GLN A N 1
ATOM 725 C CA . GLN A 1 95 ? -11.394 5.104 32.873 1.00 89.56 95 GLN A CA 1
ATOM 726 C C . GLN A 1 95 ? -12.371 5.066 34.062 1.00 89.56 95 GLN A C 1
ATOM 728 O O . GLN A 1 95 ? -12.355 5.974 34.883 1.00 89.56 95 GLN A O 1
ATOM 733 N N . LYS A 1 96 ? -13.228 4.041 34.177 1.00 87.19 96 LYS A N 1
ATOM 734 C CA . LYS A 1 96 ? -14.113 3.889 35.346 1.00 87.19 96 LYS A CA 1
ATOM 735 C C . LYS A 1 96 ? -13.358 3.471 36.609 1.00 87.19 96 LYS A C 1
ATOM 737 O O . LYS A 1 96 ? -13.844 3.757 37.692 1.00 87.19 96 LYS A O 1
ATOM 742 N N . LEU A 1 97 ? -12.228 2.781 36.453 1.00 87.69 97 LEU A N 1
ATOM 743 C CA . LEU A 1 97 ? -11.396 2.285 37.551 1.00 87.69 97 LEU A CA 1
ATOM 744 C C . LEU A 1 97 ? -10.366 3.318 38.018 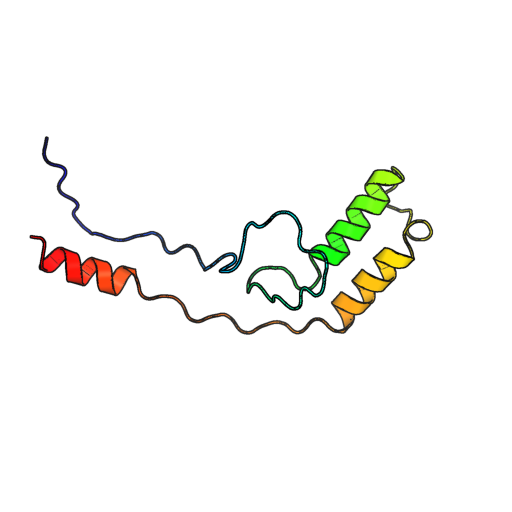1.00 87.69 97 LEU A C 1
ATOM 746 O O . LEU A 1 97 ? -9.950 3.281 39.164 1.00 87.69 97 LEU A O 1
ATOM 750 N N . LEU A 1 98 ? -9.952 4.217 37.123 1.00 84.75 98 LEU A N 1
ATOM 751 C CA . LEU A 1 98 ? -8.950 5.260 37.374 1.00 84.75 98 LEU A CA 1
ATOM 752 C C . LEU A 1 98 ? -9.567 6.598 37.826 1.00 84.75 98 LEU A C 1
ATOM 754 O O . LEU A 1 98 ? -8.904 7.630 37.736 1.00 84.75 98 LEU A O 1
ATOM 758 N N . LYS A 1 99 ? -10.846 6.593 38.209 1.00 65.44 99 LYS A N 1
ATOM 759 C CA . LYS A 1 99 ? -11.546 7.767 38.738 1.00 65.44 99 LYS A CA 1
ATOM 760 C C . LYS A 1 99 ? -11.285 7.941 40.222 1.00 65.44 99 LYS A C 1
ATOM 762 O O . LYS A 1 99 ? -11.355 6.917 40.931 1.00 65.44 99 LYS A O 1
#